Protein AF-A0AAN8BTV2-F1 (afdb_monomer_lite)

Structure (mmCIF, N/CA/C/O backbone):
data_AF-A0AAN8BTV2-F1
#
_entry.id   AF-A0AAN8BTV2-F1
#
loop_
_atom_site.group_PDB
_atom_site.id
_atom_site.type_symbol
_atom_site.label_atom_id
_atom_site.label_alt_id
_atom_site.label_comp_id
_atom_site.label_asym_id
_atom_site.label_entity_id
_atom_site.label_seq_id
_atom_site.pdbx_PDB_ins_code
_atom_site.Cartn_x
_atom_site.Cartn_y
_atom_site.Cartn_z
_atom_site.occupancy
_atom_site.B_iso_or_equiv
_atom_site.auth_seq_id
_atom_site.auth_comp_id
_atom_site.auth_asym_id
_atom_site.auth_atom_id
_atom_site.pdbx_PDB_model_num
ATOM 1 N N . MET A 1 1 ? -59.162 22.443 50.455 1.00 58.31 1 MET A N 1
ATOM 2 C CA . MET A 1 1 ? -57.895 23.118 50.816 1.00 58.31 1 MET A CA 1
ATOM 3 C C . MET A 1 1 ? -57.075 23.278 49.546 1.00 58.31 1 MET A C 1
ATOM 5 O O . MET A 1 1 ? -56.783 22.275 48.910 1.00 58.31 1 MET A O 1
ATOM 9 N N . ARG A 1 2 ? -56.805 24.514 49.109 1.00 61.53 2 ARG A N 1
ATOM 10 C CA . ARG A 1 2 ? -56.016 24.791 47.897 1.00 61.53 2 ARG A CA 1
ATOM 11 C C . ARG A 1 2 ? -54.539 24.829 48.308 1.00 61.53 2 ARG A C 1
ATOM 13 O O . ARG A 1 2 ? -54.236 25.564 49.249 1.00 61.53 2 ARG A O 1
ATOM 20 N N . PRO A 1 3 ? -53.646 24.040 47.689 1.00 63.34 3 PRO A N 1
ATOM 21 C CA . PRO A 1 3 ? -52.232 24.086 48.036 1.00 63.34 3 PRO A CA 1
ATOM 22 C C . PRO A 1 3 ? -51.710 25.510 47.798 1.00 63.34 3 PRO A C 1
ATOM 24 O O . PRO A 1 3 ? -52.116 26.149 46.818 1.00 63.34 3 PRO A O 1
ATOM 27 N N . PRO A 1 4 ? -50.876 26.052 48.700 1.00 79.19 4 PRO A N 1
ATOM 28 C CA . PRO A 1 4 ? -50.418 27.423 48.578 1.00 79.19 4 PRO A CA 1
ATOM 29 C C . PRO A 1 4 ? -49.586 27.565 47.294 1.00 79.19 4 PRO A C 1
ATOM 31 O O . PRO A 1 4 ? -48.796 26.676 46.967 1.00 79.19 4 PRO A O 1
ATOM 34 N N . PRO A 1 5 ? -49.745 28.675 46.556 1.00 76.44 5 PRO A N 1
ATOM 35 C CA . PRO A 1 5 ? -49.139 28.860 45.235 1.00 76.44 5 PRO A CA 1
ATOM 36 C C . PRO A 1 5 ? -47.609 28.745 45.264 1.00 76.44 5 PRO A C 1
ATOM 38 O O . PRO A 1 5 ? -47.007 28.313 44.288 1.00 76.44 5 PRO A O 1
ATOM 41 N N . LEU A 1 6 ? -46.990 29.049 46.408 1.00 79.25 6 LEU A N 1
ATOM 42 C CA . LEU A 1 6 ? -45.554 28.913 46.625 1.00 79.25 6 LEU A CA 1
ATOM 43 C C . LEU A 1 6 ? -45.075 27.451 46.562 1.00 79.25 6 LEU A C 1
ATOM 45 O O . LEU A 1 6 ? -44.027 27.183 45.990 1.00 79.25 6 LEU A O 1
ATOM 49 N N . LEU A 1 7 ? -45.851 26.501 47.100 1.00 80.06 7 LEU A N 1
ATOM 50 C CA . LEU A 1 7 ? -45.519 25.068 47.069 1.00 80.06 7 LEU A CA 1
ATOM 51 C C . LEU A 1 7 ? -45.625 24.500 45.645 1.00 80.06 7 LEU A C 1
ATOM 53 O O . LEU A 1 7 ? -44.800 23.690 45.226 1.00 80.06 7 LEU A O 1
ATOM 57 N N . LEU A 1 8 ? -46.603 24.975 44.873 1.00 80.06 8 LEU A N 1
ATOM 58 C CA . LEU A 1 8 ? -46.739 24.662 43.447 1.00 80.06 8 LEU A CA 1
ATOM 59 C C . LEU A 1 8 ? -45.592 25.252 42.616 1.00 80.06 8 LEU A C 1
ATOM 61 O O . LEU A 1 8 ? -45.051 24.576 41.747 1.00 80.06 8 LEU A O 1
ATOM 65 N N . ALA A 1 9 ? -45.179 26.486 42.907 1.00 82.25 9 ALA A N 1
ATOM 66 C CA . ALA A 1 9 ? -44.044 27.112 42.236 1.00 82.25 9 ALA A CA 1
ATOM 67 C C . ALA A 1 9 ? -42.721 26.399 42.560 1.00 82.25 9 ALA A C 1
ATOM 69 O O . ALA A 1 9 ? -41.924 26.167 41.655 1.00 82.25 9 ALA A O 1
ATOM 70 N N . LEU A 1 10 ? -42.508 26.002 43.822 1.00 81.62 10 LEU A N 1
ATOM 71 C CA . LEU A 1 10 ? -41.303 25.282 44.245 1.00 81.62 10 LEU A CA 1
ATOM 72 C C . LEU A 1 10 ? -41.190 23.914 43.567 1.00 81.62 10 LEU A C 1
ATOM 74 O O . LEU A 1 10 ? -40.122 23.546 43.088 1.00 81.62 10 LEU A O 1
ATOM 78 N N . THR A 1 11 ? -42.301 23.178 43.512 1.00 81.25 11 THR A N 1
ATOM 79 C CA . THR A 1 11 ? -42.344 21.866 42.855 1.00 81.25 11 THR A CA 1
ATOM 80 C C . THR A 1 11 ? -42.108 22.002 41.355 1.00 81.25 11 THR A C 1
ATOM 82 O O . THR A 1 11 ? -41.259 21.304 40.806 1.00 81.25 11 THR A O 1
ATOM 85 N N . LEU A 1 12 ? -42.754 22.958 40.684 1.00 78.12 12 LEU A N 1
ATOM 86 C CA . LEU A 1 12 ? -42.534 23.188 39.256 1.00 78.12 12 LEU A CA 1
ATOM 87 C C . LEU A 1 12 ? -41.084 23.611 38.952 1.00 78.12 12 LEU A C 1
ATOM 89 O O . LEU A 1 12 ? -40.477 23.094 38.015 1.00 78.12 12 LEU A O 1
ATOM 93 N N . ALA A 1 13 ? -40.501 24.479 39.788 1.00 80.31 13 ALA A N 1
ATOM 94 C CA . ALA A 1 13 ? -39.096 24.879 39.708 1.00 80.31 13 ALA A CA 1
ATOM 95 C C . ALA A 1 13 ? -38.127 23.701 39.900 1.00 80.31 13 ALA A C 1
ATOM 97 O O . ALA A 1 13 ? -37.095 23.660 39.235 1.00 80.31 13 ALA A O 1
ATOM 98 N N . SER A 1 14 ? -38.460 22.718 40.746 1.00 76.00 14 SER A N 1
ATOM 99 C CA . SER A 1 14 ? -37.622 21.526 40.939 1.00 76.00 14 SER A CA 1
ATOM 100 C C . SER A 1 14 ? -37.717 20.505 39.798 1.00 76.00 14 SER A C 1
ATOM 102 O O . SER A 1 14 ? -36.773 19.748 39.591 1.00 76.00 14 SER A O 1
ATOM 104 N N . PHE A 1 15 ? -38.820 20.493 39.040 1.00 68.69 15 PHE A N 1
ATOM 105 C CA . PHE A 1 15 ? -39.015 19.595 37.890 1.00 68.69 15 PHE A CA 1
ATOM 106 C C . PHE A 1 15 ? -38.453 20.158 36.569 1.00 68.69 15 PHE A C 1
ATOM 108 O O . PHE A 1 15 ? -38.125 19.395 35.663 1.00 68.69 15 PHE A O 1
ATOM 115 N N . LEU A 1 16 ? -38.281 21.479 36.458 1.00 67.31 16 LEU A N 1
AT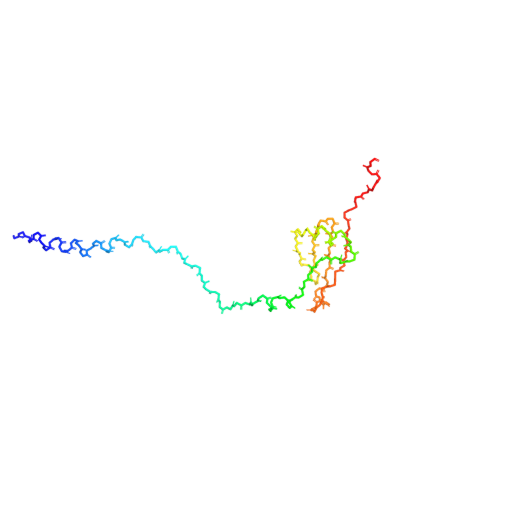OM 116 C CA . LEU A 1 16 ? -37.723 22.161 35.277 1.00 67.31 16 LEU A CA 1
ATOM 117 C C . LEU A 1 16 ? -36.336 21.640 34.817 1.00 67.31 16 LEU A C 1
ATOM 119 O O . LEU A 1 16 ? -36.178 21.398 33.622 1.00 67.31 16 LEU A O 1
ATOM 123 N N . PRO A 1 17 ? -35.344 21.388 35.699 1.00 65.31 17 PRO A N 1
ATOM 124 C CA . PRO A 1 17 ? -34.037 20.847 35.303 1.00 65.31 17 PRO A CA 1
ATOM 125 C C . PRO A 1 17 ? -34.101 19.404 34.790 1.00 65.31 17 PRO A C 1
ATOM 127 O O . PRO A 1 17 ? -33.264 18.995 33.990 1.00 65.31 17 PRO A O 1
ATOM 130 N N . GLN A 1 18 ? -35.096 18.633 35.243 1.00 63.53 18 GLN A N 1
ATOM 131 C CA . GLN A 1 18 ? -35.294 17.237 34.843 1.00 63.53 18 GLN A CA 1
ATOM 132 C C . GLN A 1 18 ? -35.903 17.128 33.438 1.00 63.53 18 GLN A C 1
ATOM 134 O O . GLN A 1 18 ? -35.667 16.147 32.740 1.00 63.53 18 GLN A O 1
ATOM 139 N N . LEU A 1 19 ? -36.636 18.157 33.002 1.00 60.47 19 LEU A N 1
ATOM 140 C CA . LEU A 1 19 ? -37.178 18.272 31.645 1.00 60.47 19 LEU A CA 1
ATOM 141 C C . LEU A 1 19 ? -36.120 18.715 30.617 1.00 60.47 19 LEU A C 1
ATOM 143 O O . LEU A 1 19 ? -36.301 18.485 29.425 1.00 60.47 19 LEU A O 1
ATOM 147 N N . SER A 1 20 ? -35.007 19.308 31.065 1.00 60.19 20 SER A N 1
ATOM 148 C CA . SER A 1 20 ? -33.920 19.786 30.194 1.00 60.19 20 SER A CA 1
ATOM 149 C C . SER A 1 20 ? -32.925 18.700 29.764 1.00 60.19 20 SER A C 1
ATOM 151 O O . SER A 1 20 ? -31.998 18.993 29.013 1.00 60.19 20 SER A O 1
ATOM 153 N N . SER A 1 21 ? -33.090 17.444 30.191 1.00 62.56 21 SER A N 1
ATOM 154 C CA . SER A 1 21 ? -32.199 16.340 29.797 1.00 62.56 21 SER A CA 1
ATOM 155 C C . SER A 1 21 ? -32.748 15.583 28.581 1.00 62.56 21 SER A C 1
ATOM 157 O O . SER A 1 21 ? -33.043 14.391 28.621 1.00 62.56 21 SER A O 1
ATOM 159 N N . GLY A 1 22 ? -32.950 16.313 27.485 1.00 64.94 22 GLY A N 1
ATOM 160 C CA . GLY A 1 22 ? -33.428 15.776 26.213 1.00 64.94 22 GLY A CA 1
ATOM 161 C C . GLY A 1 22 ? -32.276 15.402 25.285 1.00 64.94 22 GLY A C 1
ATOM 162 O O . GLY A 1 22 ? -32.028 16.109 24.315 1.00 64.94 22 GLY A O 1
ATOM 163 N N . GLY A 1 23 ? -31.583 14.302 25.578 1.00 70.94 23 GLY A N 1
ATOM 164 C CA . GLY A 1 23 ? -30.631 13.672 24.658 1.00 70.94 23 GLY A CA 1
ATOM 165 C C . GLY A 1 23 ? -29.243 13.467 25.253 1.00 70.94 23 GLY A C 1
ATOM 166 O O . GLY A 1 23 ? -28.625 14.393 25.774 1.00 70.94 23 GLY A O 1
ATOM 167 N N . THR A 1 24 ? -28.729 12.241 25.145 1.00 72.56 24 THR A N 1
ATOM 168 C CA . THR A 1 24 ? -27.295 11.992 25.314 1.00 72.56 24 THR A CA 1
ATOM 169 C C . THR A 1 24 ? -26.545 12.843 24.283 1.00 72.56 24 THR A C 1
ATOM 171 O O . THR A 1 24 ? -26.928 12.801 23.109 1.00 72.56 24 THR A O 1
ATOM 174 N N . PRO A 1 25 ? -25.516 13.618 24.670 1.00 83.00 25 PRO A N 1
ATOM 175 C CA . PRO A 1 25 ? -24.723 14.372 23.705 1.00 83.00 25 PRO A CA 1
ATOM 176 C C . PRO A 1 25 ? -24.132 13.421 22.656 1.00 83.00 25 PRO A C 1
ATOM 178 O O . PRO A 1 25 ? -23.926 12.237 22.937 1.00 83.00 25 PRO A O 1
ATOM 181 N N . PHE A 1 26 ? -23.873 13.933 21.447 1.00 88.69 26 PHE A N 1
ATOM 182 C CA . PHE A 1 26 ? -23.156 13.168 20.427 1.00 88.69 26 PHE A CA 1
ATOM 183 C C . PHE A 1 26 ? -21.861 12.607 21.044 1.00 88.69 26 PHE A C 1
ATOM 185 O O . PHE A 1 26 ? -21.186 13.347 21.771 1.00 88.69 26 PHE A O 1
ATOM 192 N N . PRO A 1 27 ? -21.541 11.319 20.832 1.00 90.94 27 PRO A N 1
ATOM 193 C CA . PRO A 1 27 ? -20.391 10.698 21.473 1.00 90.94 27 PRO A CA 1
ATOM 194 C C . PRO A 1 27 ? -19.109 11.453 21.119 1.00 90.94 27 PRO A C 1
ATOM 196 O O . PRO A 1 27 ? -18.890 11.819 19.967 1.00 90.94 27 PRO A O 1
ATOM 199 N N . GLN A 1 28 ? -18.276 11.695 22.126 1.00 90.62 28 GLN 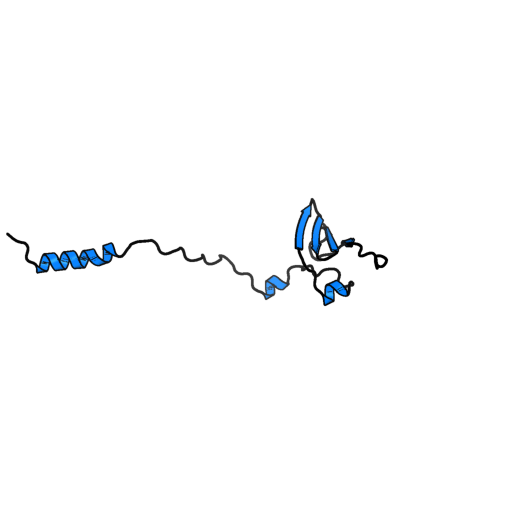A N 1
ATOM 200 C CA . GLN A 1 28 ? -16.932 12.222 21.915 1.00 90.62 28 GLN A CA 1
ATOM 201 C C . GLN A 1 28 ? -16.032 11.108 21.379 1.00 90.62 28 GLN A C 1
ATOM 203 O O . GLN A 1 28 ? -16.229 9.936 21.718 1.00 90.62 28 GLN A O 1
ATOM 208 N N . ASP A 1 29 ? -15.051 11.480 20.559 1.00 94.62 29 ASP A N 1
ATOM 209 C CA . ASP A 1 29 ? -14.041 10.540 20.085 1.00 94.62 29 ASP A CA 1
ATOM 210 C C . ASP A 1 29 ? -13.279 9.941 21.273 1.00 94.62 29 ASP A C 1
ATOM 212 O O . ASP A 1 29 ? -13.032 10.599 22.286 1.00 94.62 29 ASP A O 1
ATOM 216 N N . LEU A 1 30 ? -12.933 8.660 21.158 1.00 95.62 30 LEU A N 1
ATOM 217 C CA . LEU A 1 30 ? -12.159 7.965 22.179 1.00 95.62 30 LEU A CA 1
ATOM 218 C C . LEU A 1 30 ? -10.680 8.337 22.064 1.00 95.62 30 LEU A C 1
ATOM 220 O O . LEU A 1 30 ? -10.129 8.393 20.964 1.00 95.62 30 LEU A O 1
ATOM 224 N N . GLU A 1 31 ? -10.020 8.485 23.210 1.00 97.00 31 GLU A N 1
ATOM 225 C CA . GLU A 1 31 ? -8.565 8.618 23.255 1.00 97.00 31 GLU A CA 1
ATOM 226 C C . GLU A 1 31 ? -7.887 7.298 22.834 1.00 97.00 31 GLU A C 1
ATOM 228 O O . GLU A 1 31 ? -8.318 6.212 23.248 1.00 97.00 31 GLU A O 1
ATOM 233 N N . PRO A 1 32 ? -6.820 7.353 22.018 1.00 95.50 32 PRO A N 1
ATOM 234 C CA . PRO A 1 32 ? -6.080 6.163 21.624 1.00 95.50 32 PRO A CA 1
ATOM 235 C C . PRO A 1 32 ? -5.353 5.542 22.826 1.00 95.50 32 PRO A C 1
ATOM 237 O O . PRO A 1 32 ? -4.822 6.236 23.687 1.00 95.50 32 PRO A O 1
ATOM 240 N N . ILE A 1 33 ? -5.254 4.208 22.855 1.00 97.44 33 ILE A N 1
ATOM 241 C CA . ILE A 1 33 ? -4.534 3.474 23.917 1.00 97.44 33 ILE A CA 1
ATOM 242 C C . ILE A 1 33 ? -3.022 3.766 23.872 1.00 97.44 33 ILE A C 1
ATOM 244 O O . ILE A 1 33 ? -2.345 3.760 24.898 1.00 97.44 33 ILE A O 1
ATOM 248 N N . SER A 1 34 ? -2.477 3.992 22.674 1.00 96.06 34 SER A N 1
ATOM 249 C CA . SER A 1 34 ? -1.061 4.279 22.449 1.00 96.06 34 SER A CA 1
ATOM 250 C C . SER A 1 34 ? -0.894 5.178 21.229 1.00 96.06 34 SER A C 1
ATOM 252 O O . SER A 1 34 ? -1.634 5.054 20.252 1.00 96.06 34 SER A O 1
ATOM 254 N N . ILE A 1 35 ? 0.094 6.070 21.291 1.00 95.00 35 ILE A N 1
ATOM 255 C CA . ILE A 1 35 ? 0.457 6.991 20.216 1.00 95.00 35 ILE A CA 1
ATOM 256 C C . ILE A 1 35 ? 1.911 6.714 19.843 1.00 95.00 35 ILE A C 1
ATOM 258 O O . ILE A 1 35 ? 2.790 6.707 20.706 1.00 95.00 35 ILE A O 1
ATOM 262 N N . VAL A 1 36 ? 2.165 6.498 18.552 1.00 93.62 36 VAL A N 1
ATOM 263 C CA . VAL A 1 36 ? 3.522 6.372 18.010 1.00 93.62 36 VAL A CA 1
ATOM 264 C C . VAL A 1 36 ? 3.973 7.739 17.509 1.00 93.62 36 VAL A C 1
ATOM 266 O O . VAL A 1 36 ? 3.293 8.369 16.699 1.00 93.62 36 VAL A O 1
ATOM 269 N N . GLY A 1 37 ? 5.124 8.194 18.004 1.00 94.94 37 GLY A N 1
ATOM 270 C CA . GLY A 1 37 ? 5.725 9.466 17.618 1.00 94.94 37 GLY A CA 1
ATOM 271 C C . GLY A 1 37 ? 6.205 9.487 16.165 1.00 94.94 37 GLY A C 1
ATOM 272 O O . GLY A 1 37 ? 6.385 8.454 15.506 1.00 94.94 37 GLY A O 1
ATOM 273 N N . ARG A 1 38 ? 6.443 10.695 15.654 1.00 92.81 38 ARG A N 1
ATOM 274 C CA . ARG A 1 38 ? 6.907 10.915 14.278 1.00 92.81 38 ARG A CA 1
ATOM 275 C C . ARG A 1 38 ? 8.303 10.323 14.069 1.00 92.81 38 ARG A C 1
ATOM 277 O O . ARG A 1 38 ? 8.553 9.679 13.057 1.00 92.81 38 ARG A O 1
ATOM 284 N N . GLU A 1 39 ? 9.185 10.501 15.044 1.00 94.00 39 GLU A N 1
ATOM 285 C CA . GLU A 1 39 ? 10.546 9.968 15.074 1.00 94.00 39 GLU A CA 1
ATOM 286 C C . GLU A 1 39 ? 10.582 8.440 14.956 1.00 94.00 39 GLU A C 1
ATOM 288 O O . GLU A 1 39 ? 11.368 7.913 14.174 1.00 94.00 39 GLU A O 1
ATOM 293 N N . SER A 1 40 ? 9.686 7.730 15.647 1.00 91.75 40 SER A N 1
ATOM 294 C CA . SER A 1 40 ? 9.564 6.273 15.524 1.00 91.75 40 SER A CA 1
ATOM 295 C C . SER A 1 40 ? 8.942 5.865 14.191 1.00 91.75 40 SER A C 1
ATOM 297 O O . SER A 1 40 ? 9.367 4.884 13.587 1.00 91.75 40 SER A O 1
ATOM 299 N N . SER A 1 41 ? 7.969 6.636 13.699 1.00 90.75 41 SER A N 1
ATOM 300 C CA . SER A 1 41 ? 7.292 6.357 12.428 1.00 90.75 41 SER A CA 1
ATOM 301 C C . SER A 1 41 ? 8.232 6.452 11.218 1.00 90.75 41 SER A C 1
ATOM 303 O O . SER A 1 41 ? 8.044 5.737 10.238 1.00 90.75 41 SER A O 1
ATOM 305 N N . TYR A 1 42 ? 9.277 7.285 11.283 1.00 88.62 42 TYR A N 1
ATOM 306 C CA . TYR A 1 42 ? 10.281 7.389 10.217 1.00 88.62 42 TYR A CA 1
ATOM 307 C C . TYR A 1 42 ? 11.206 6.177 10.088 1.00 88.62 42 TYR A C 1
ATOM 309 O O . TYR A 1 42 ? 11.888 6.051 9.074 1.00 88.62 42 TYR A O 1
ATOM 317 N N . LEU A 1 43 ? 11.235 5.289 11.084 1.00 88.31 43 LEU A N 1
ATOM 318 C CA . LEU A 1 43 ? 12.062 4.083 11.043 1.00 88.31 43 LEU A CA 1
ATOM 319 C C . LEU A 1 43 ? 11.446 2.978 10.176 1.00 88.31 43 LEU A C 1
ATOM 321 O O . LEU A 1 43 ? 12.130 2.011 9.846 1.00 88.31 43 LEU A O 1
ATOM 325 N N . PHE A 1 44 ? 10.168 3.097 9.804 1.00 87.38 44 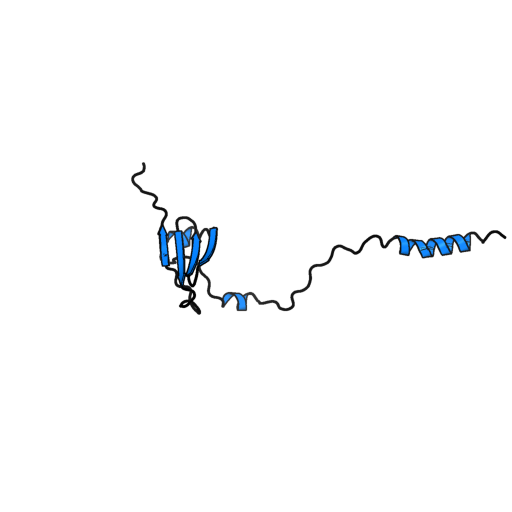PHE A N 1
ATOM 326 C CA . PHE A 1 44 ? 9.529 2.125 8.926 1.00 87.38 44 PHE A CA 1
ATOM 327 C C . PHE A 1 44 ? 10.011 2.284 7.477 1.00 87.38 44 PHE A C 1
ATOM 329 O O . PHE A 1 44 ? 10.168 3.409 6.992 1.00 87.38 44 PHE A O 1
ATOM 336 N N . PRO A 1 45 ? 10.215 1.169 6.751 1.00 87.50 45 PRO A N 1
ATOM 337 C CA . PRO A 1 45 ? 10.644 1.227 5.363 1.00 87.50 45 PRO A CA 1
ATOM 338 C C . PRO A 1 45 ? 9.589 1.939 4.506 1.00 87.50 45 PRO A C 1
ATOM 340 O O . PRO A 1 45 ? 8.392 1.664 4.612 1.00 87.50 45 PRO A O 1
ATOM 343 N N . SER A 1 46 ? 10.038 2.845 3.632 1.00 85.81 46 SER A N 1
ATOM 344 C CA . SER A 1 46 ? 9.171 3.612 2.731 1.00 85.81 46 SER A CA 1
ATOM 345 C C . SER A 1 46 ? 9.484 3.313 1.267 1.00 85.81 46 SER A C 1
ATOM 347 O O . SER A 1 46 ? 10.636 3.108 0.885 1.00 85.81 46 SER A O 1
ATOM 349 N N . PHE A 1 47 ? 8.439 3.261 0.443 1.00 86.62 47 PHE A N 1
ATOM 350 C CA . PHE A 1 47 ? 8.560 3.131 -1.003 1.00 86.62 47 PHE A CA 1
ATOM 351 C C . PHE A 1 47 ? 8.363 4.497 -1.650 1.00 86.62 47 PHE A C 1
ATOM 353 O O . PHE A 1 47 ? 7.342 5.142 -1.424 1.00 86.62 47 PHE A O 1
ATOM 360 N N . GLN A 1 48 ? 9.324 4.914 -2.469 1.00 83.44 48 GLN A N 1
ATOM 361 C CA . GLN A 1 48 ? 9.322 6.229 -3.117 1.00 83.44 48 GLN A CA 1
ATOM 362 C C . GLN A 1 48 ? 9.397 6.120 -4.649 1.00 83.44 48 GLN A C 1
ATOM 364 O O . GLN A 1 48 ? 9.685 7.101 -5.323 1.00 83.44 48 GLN A O 1
ATOM 369 N N . GLY A 1 49 ? 9.146 4.928 -5.205 1.00 81.25 49 GLY A N 1
ATOM 370 C CA . GLY A 1 49 ? 9.373 4.641 -6.623 1.00 81.25 49 GLY A CA 1
ATOM 371 C C . GLY A 1 49 ? 10.829 4.288 -6.943 1.00 81.25 49 GLY A C 1
ATOM 372 O O . GLY A 1 49 ? 11.623 3.986 -6.047 1.00 81.25 49 GLY A O 1
ATOM 373 N N . LEU A 1 50 ? 11.177 4.259 -8.231 1.00 76.81 50 LEU A N 1
ATOM 374 C CA . LEU A 1 50 ? 12.549 4.012 -8.677 1.00 76.81 50 LEU A CA 1
ATOM 375 C C . LEU A 1 50 ? 13.324 5.333 -8.656 1.00 76.81 50 LEU A C 1
ATOM 377 O O . LEU A 1 50 ? 13.158 6.163 -9.534 1.00 76.81 50 LEU A O 1
ATOM 381 N N . MET A 1 51 ? 14.208 5.521 -7.674 1.00 65.25 51 MET A N 1
ATOM 382 C CA . MET A 1 51 ? 15.042 6.734 -7.548 1.00 65.25 51 MET A CA 1
ATOM 383 C C . MET A 1 51 ? 15.961 6.986 -8.762 1.00 65.25 51 MET A C 1
ATOM 385 O O . MET A 1 51 ? 16.460 8.093 -8.933 1.00 65.25 51 MET A O 1
ATOM 389 N N . SER A 1 52 ? 16.216 5.963 -9.586 1.00 65.44 52 SER A N 1
ATOM 390 C CA . SER A 1 52 ? 16.968 6.080 -10.843 1.00 65.44 52 SER A CA 1
ATOM 391 C C . SER A 1 52 ? 16.149 6.673 -11.990 1.00 65.44 52 SER A C 1
ATOM 393 O O . SER A 1 52 ? 16.721 7.060 -13.005 1.00 65.44 52 SER A O 1
ATOM 395 N N . ASP A 1 53 ? 14.826 6.699 -11.855 1.00 65.94 53 ASP A N 1
ATOM 396 C CA . ASP A 1 53 ? 13.929 7.322 -12.810 1.00 65.94 53 ASP A CA 1
ATOM 397 C C . ASP A 1 53 ? 13.726 8.802 -12.438 1.00 65.94 53 ASP A C 1
ATOM 399 O O . ASP A 1 53 ? 13.168 9.143 -11.391 1.00 65.94 53 ASP A O 1
ATOM 403 N N . ASN A 1 54 ? 14.224 9.689 -13.304 1.00 60.00 54 ASN A N 1
ATOM 404 C CA . ASN A 1 54 ? 14.156 11.140 -13.116 1.00 60.00 54 ASN A CA 1
ATOM 405 C C . ASN A 1 54 ? 12.710 11.648 -13.033 1.00 60.00 54 ASN A C 1
ATOM 407 O O . ASN A 1 54 ? 12.463 12.667 -12.381 1.00 60.00 54 ASN A O 1
ATOM 411 N N . ASP A 1 55 ? 11.759 10.966 -13.675 1.00 64.50 55 ASP A N 1
ATOM 412 C CA . ASP A 1 55 ? 10.368 11.407 -13.697 1.00 64.50 55 ASP A CA 1
ATOM 413 C C . ASP A 1 55 ? 9.680 11.149 -12.360 1.00 64.50 55 ASP A C 1
ATOM 415 O O . ASP A 1 55 ? 9.068 12.069 -11.818 1.00 64.50 55 ASP A O 1
ATOM 419 N N . THR A 1 56 ? 9.896 9.985 -11.743 1.00 63.19 56 THR A N 1
ATOM 420 C CA . THR A 1 56 ? 9.416 9.699 -10.382 1.00 63.19 56 THR A CA 1
ATOM 421 C C . THR A 1 56 ? 9.948 10.712 -9.352 1.00 63.19 56 THR A C 1
ATOM 423 O O . THR A 1 56 ? 9.209 11.160 -8.475 1.00 63.19 56 THR A O 1
ATOM 426 N N . VAL A 1 57 ? 11.220 11.120 -9.456 1.00 67.38 57 VAL A N 1
ATOM 427 C CA . VAL A 1 57 ? 11.835 12.096 -8.531 1.00 67.38 57 VAL A CA 1
ATOM 428 C C . VAL A 1 57 ? 11.239 13.499 -8.697 1.00 67.38 57 VAL A C 1
ATOM 430 O O . VAL A 1 57 ? 11.084 14.230 -7.718 1.00 67.38 57 VAL A O 1
ATOM 433 N N . ARG A 1 58 ? 10.906 13.888 -9.930 1.00 65.12 58 ARG A N 1
ATOM 434 C CA . ARG A 1 58 ? 10.454 15.244 -10.273 1.00 65.12 58 ARG A CA 1
ATOM 435 C C . ARG A 1 58 ? 8.938 15.423 -10.198 1.00 65.12 58 ARG A C 1
ATOM 437 O O . ARG A 1 58 ? 8.477 16.490 -9.803 1.00 65.12 58 ARG A O 1
ATOM 444 N N . LEU A 1 59 ? 8.179 14.417 -10.620 1.00 70.69 59 LEU A N 1
ATOM 445 C CA . LEU A 1 59 ? 6.716 14.453 -10.725 1.00 70.69 59 LEU A CA 1
ATOM 446 C C . LEU A 1 59 ? 6.032 13.741 -9.553 1.00 70.69 59 LEU A C 1
ATOM 448 O O . LEU A 1 59 ? 4.854 13.978 -9.298 1.00 70.69 59 LEU A O 1
ATOM 452 N N . GLY A 1 60 ? 6.783 12.938 -8.796 1.00 77.12 60 GLY A N 1
ATOM 453 C CA . GLY A 1 60 ? 6.257 12.095 -7.734 1.00 77.12 60 GLY A CA 1
ATOM 454 C C . GLY A 1 60 ? 5.733 10.758 -8.262 1.00 77.12 60 GLY A C 1
ATOM 455 O O . GLY A 1 60 ? 5.663 10.509 -9.459 1.00 77.12 60 GLY A O 1
ATOM 456 N N . LEU A 1 61 ? 5.366 9.871 -7.335 1.00 85.31 61 LEU A N 1
ATOM 457 C CA . LEU A 1 61 ? 4.903 8.517 -7.657 1.00 85.31 61 LEU A CA 1
ATOM 458 C C . LEU A 1 61 ? 3.506 8.490 -8.304 1.00 85.31 61 LEU A C 1
ATOM 460 O O . LEU A 1 61 ? 3.157 7.501 -8.936 1.00 85.31 61 LEU A O 1
ATOM 464 N N . ASP A 1 62 ? 2.675 9.516 -8.089 1.00 88.44 62 ASP A N 1
ATOM 465 C CA . ASP A 1 62 ? 1.261 9.535 -8.504 1.00 88.44 62 ASP A CA 1
ATOM 466 C C . ASP A 1 62 ? 0.525 8.230 -8.166 1.00 88.44 62 ASP A C 1
ATOM 468 O O . ASP A 1 62 ? -0.086 7.565 -9.009 1.00 88.44 62 ASP A O 1
ATOM 472 N N . PHE A 1 63 ? 0.646 7.834 -6.898 1.00 91.31 63 PHE A N 1
ATOM 473 C CA . PHE A 1 63 ? 0.063 6.609 -6.374 1.00 91.31 63 PHE A CA 1
ATOM 474 C C . PHE A 1 63 ? -1.442 6.546 -6.650 1.00 91.31 63 PHE A C 1
ATOM 476 O O . PHE A 1 63 ? -2.195 7.439 -6.264 1.00 91.31 63 PHE A O 1
ATOM 483 N N . GLN A 1 64 ? -1.882 5.443 -7.251 1.00 94.00 64 GLN A N 1
ATOM 484 C CA . GLN A 1 64 ? -3.295 5.180 -7.502 1.00 94.00 64 GLN A CA 1
ATOM 485 C C . GLN A 1 64 ? -3.848 4.159 -6.506 1.00 94.00 64 GLN A C 1
ATOM 487 O O . GLN A 1 64 ? -4.883 4.382 -5.880 1.00 94.00 64 GLN A O 1
ATOM 492 N N . ARG A 1 65 ? -3.172 3.006 -6.372 1.00 94.81 65 ARG A N 1
ATOM 493 C CA . ARG A 1 65 ? -3.586 1.918 -5.474 1.00 94.81 65 ARG A CA 1
ATOM 494 C C . ARG A 1 65 ? -2.480 0.899 -5.213 1.00 94.81 65 ARG A C 1
ATOM 496 O O . ARG A 1 65 ? -1.520 0.781 -5.971 1.00 94.81 65 ARG A O 1
ATOM 503 N N . MET A 1 66 ? -2.697 0.085 -4.183 1.00 96.00 66 MET A N 1
ATOM 504 C CA . MET A 1 66 ? -1.840 -1.032 -3.798 1.00 96.00 66 MET A CA 1
ATOM 505 C C . MET A 1 66 ? -2.661 -2.318 -3.689 1.00 96.00 66 MET A C 1
ATOM 507 O O . MET A 1 66 ? -3.787 -2.297 -3.191 1.00 96.00 66 MET A O 1
ATOM 511 N N . LEU A 1 67 ? -2.105 -3.441 -4.142 1.00 95.94 67 LEU A N 1
ATOM 512 C CA . LEU A 1 67 ? -2.712 -4.760 -3.992 1.00 95.94 67 LEU A CA 1
ATOM 513 C C . LEU A 1 67 ? -1.665 -5.780 -3.583 1.00 95.94 67 LEU A C 1
ATOM 515 O O . LEU A 1 67 ? -0.578 -5.825 -4.151 1.00 95.94 67 LEU A O 1
ATOM 519 N N . ARG A 1 68 ? -2.025 -6.674 -2.667 1.00 95.50 68 ARG A N 1
ATOM 520 C CA . ARG A 1 68 ? -1.213 -7.847 -2.364 1.00 95.50 68 ARG A CA 1
ATOM 521 C C . ARG A 1 68 ? -1.810 -9.076 -3.034 1.00 95.50 68 ARG A C 1
ATOM 523 O O . ARG A 1 68 ? -2.953 -9.428 -2.759 1.00 95.50 68 ARG A O 1
ATOM 530 N N . ILE A 1 69 ? -1.011 -9.758 -3.850 1.00 95.81 69 ILE A N 1
ATOM 531 C CA . ILE A 1 69 ? -1.347 -11.065 -4.423 1.00 95.81 69 ILE A CA 1
ATOM 532 C C . ILE A 1 69 ? -0.215 -12.022 -4.056 1.00 95.81 69 ILE A C 1
ATOM 534 O O . ILE A 1 69 ? 0.948 -11.803 -4.397 1.00 95.81 69 ILE A O 1
ATOM 538 N N . ASN A 1 70 ? -0.544 -13.084 -3.319 1.00 94.31 70 ASN A N 1
ATOM 539 C CA . ASN A 1 70 ? 0.433 -13.992 -2.717 1.00 94.31 70 ASN A CA 1
ATOM 540 C C . ASN A 1 70 ? 1.472 -13.238 -1.852 1.00 94.31 70 ASN A C 1
ATOM 542 O O . ASN A 1 70 ? 1.139 -12.632 -0.826 1.00 94.31 70 ASN A O 1
ATOM 546 N N . ARG A 1 71 ? 2.745 -13.308 -2.252 1.00 92.88 71 ARG A N 1
ATOM 547 C CA . ARG A 1 71 ? 3.892 -12.651 -1.604 1.00 92.88 71 ARG A CA 1
ATOM 548 C C . ARG A 1 71 ? 4.314 -11.369 -2.322 1.00 92.88 71 ARG A C 1
ATOM 550 O O . ARG A 1 71 ? 5.283 -10.754 -1.902 1.00 92.88 71 ARG A O 1
ATOM 557 N N . MET A 1 72 ? 3.604 -10.966 -3.374 1.00 93.69 72 MET A N 1
ATOM 558 C CA . MET A 1 72 ? 3.921 -9.770 -4.144 1.00 93.69 72 MET A CA 1
ATOM 559 C C . MET A 1 72 ? 2.986 -8.628 -3.762 1.00 93.69 72 MET A C 1
ATOM 561 O O . MET A 1 72 ? 1.767 -8.802 -3.679 1.00 93.69 72 MET A O 1
ATOM 565 N N . LEU A 1 73 ? 3.568 -7.457 -3.546 1.00 94.56 73 LEU A N 1
ATOM 566 C CA . LEU A 1 73 ? 2.868 -6.196 -3.394 1.00 94.56 73 LEU A CA 1
ATOM 567 C C . LEU A 1 73 ? 2.974 -5.421 -4.704 1.00 94.56 73 LEU A C 1
ATOM 569 O O . LEU A 1 73 ? 4.069 -5.034 -5.101 1.00 94.56 73 LEU A O 1
ATOM 573 N N . TYR A 1 74 ? 1.8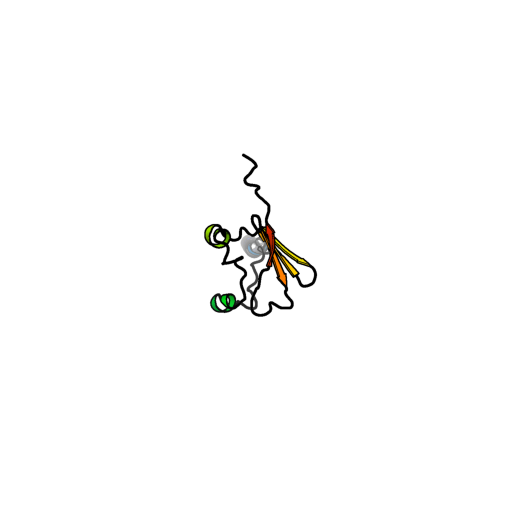42 -5.213 -5.361 1.00 94.75 74 TYR A N 1
ATOM 574 C CA . TYR A 1 74 ? 1.730 -4.420 -6.575 1.00 94.75 74 TYR A CA 1
ATOM 575 C C . TYR A 1 74 ? 1.321 -2.994 -6.226 1.00 94.75 74 TYR A C 1
ATOM 577 O O . TYR A 1 74 ? 0.374 -2.793 -5.463 1.00 94.75 74 TYR A O 1
ATOM 585 N N . ILE A 1 75 ? 2.008 -2.015 -6.803 1.00 93.38 75 ILE A N 1
ATOM 586 C CA . ILE A 1 75 ? 1.736 -0.589 -6.632 1.00 93.38 75 ILE A CA 1
ATOM 587 C C . ILE A 1 75 ? 1.522 0.007 -8.015 1.00 93.38 75 ILE A C 1
ATOM 589 O O . ILE A 1 75 ? 2.444 0.024 -8.828 1.00 93.38 75 ILE A O 1
ATOM 593 N N . ALA A 1 76 ? 0.302 0.469 -8.278 1.00 93.75 76 ALA A N 1
ATOM 594 C CA . ALA A 1 76 ? -0.030 1.179 -9.505 1.00 93.75 76 ALA A CA 1
ATOM 595 C C . ALA A 1 76 ? 0.163 2.686 -9.298 1.00 93.75 76 ALA A C 1
ATOM 597 O O . ALA A 1 76 ? -0.337 3.257 -8.323 1.00 93.75 76 ALA A O 1
ATOM 598 N N . ALA A 1 77 ? 0.882 3.297 -10.228 1.00 90.75 77 ALA A N 1
ATOM 599 C CA . ALA A 1 77 ? 1.308 4.691 -10.273 1.00 90.75 77 ALA A CA 1
ATOM 600 C C . ALA A 1 77 ? 0.975 5.281 -11.654 1.00 90.75 77 ALA A C 1
ATOM 602 O O . ALA A 1 77 ? 0.466 4.562 -12.519 1.00 90.75 77 ALA A O 1
ATOM 603 N N . ARG A 1 78 ? 1.211 6.578 -11.885 1.00 86.62 78 ARG A N 1
ATOM 604 C CA . ARG A 1 78 ? 1.120 7.149 -13.243 1.00 86.62 78 ARG A CA 1
ATOM 605 C C . ARG A 1 78 ? 2.104 6.406 -14.147 1.00 86.62 78 ARG A C 1
ATOM 607 O O . ARG A 1 78 ? 3.268 6.297 -13.799 1.00 86.62 78 ARG A O 1
ATOM 614 N N . ASP A 1 79 ? 1.601 5.815 -15.228 1.00 84.75 79 ASP A N 1
ATOM 615 C CA . ASP A 1 79 ? 2.351 5.071 -16.255 1.00 84.75 79 ASP A CA 1
ATOM 616 C C . ASP A 1 79 ? 3.207 3.876 -15.794 1.00 84.75 79 ASP A C 1
ATOM 618 O O . ASP A 1 79 ? 3.772 3.175 -16.633 1.00 84.75 79 ASP A O 1
ATOM 622 N N . HIS A 1 80 ? 3.231 3.562 -14.495 1.00 85.25 80 HIS A N 1
ATOM 623 C CA . HIS A 1 80 ? 4.066 2.514 -13.916 1.00 85.25 80 HIS A CA 1
ATOM 624 C C . HIS A 1 80 ? 3.275 1.548 -13.035 1.00 85.25 80 HIS A C 1
ATOM 626 O O . HIS A 1 80 ? 2.364 1.920 -12.289 1.00 85.25 80 HIS A O 1
ATOM 632 N N . VAL A 1 81 ? 3.697 0.283 -13.058 1.00 90.62 81 VAL A N 1
ATOM 633 C CA . VAL A 1 81 ? 3.310 -0.714 -12.055 1.00 90.62 81 VAL A CA 1
ATOM 634 C C . VAL A 1 81 ? 4.568 -1.330 -11.456 1.00 90.62 81 VAL A C 1
ATOM 636 O O . VAL A 1 81 ? 5.372 -1.945 -12.162 1.00 90.62 81 VAL A O 1
ATOM 639 N N . PHE A 1 82 ? 4.714 -1.188 -10.141 1.00 90.00 82 PHE A N 1
ATOM 640 C CA . PHE A 1 82 ? 5.805 -1.772 -9.368 1.00 90.00 82 PHE A CA 1
ATOM 641 C C . PHE A 1 82 ? 5.342 -3.051 -8.682 1.00 90.00 82 PHE A C 1
ATOM 643 O O . PHE A 1 82 ? 4.208 -3.127 -8.214 1.00 90.00 82 PHE A O 1
ATOM 650 N N . ALA A 1 83 ? 6.227 -4.034 -8.578 1.00 92.69 83 ALA A N 1
ATOM 651 C CA . ALA A 1 83 ? 6.028 -5.245 -7.802 1.00 92.69 83 ALA A CA 1
ATOM 652 C C . ALA A 1 83 ? 7.160 -5.400 -6.780 1.00 92.69 83 ALA A C 1
ATOM 654 O O . ALA A 1 83 ? 8.336 -5.261 -7.111 1.00 92.69 83 ALA A O 1
ATOM 655 N N . ILE A 1 84 ? 6.800 -5.688 -5.532 1.00 90.88 84 ILE A N 1
ATOM 656 C CA . ILE A 1 84 ? 7.734 -5.882 -4.418 1.00 90.88 84 ILE A CA 1
ATOM 657 C C . ILE A 1 84 ? 7.496 -7.269 -3.830 1.00 90.88 84 ILE A C 1
ATOM 659 O O . ILE A 1 84 ? 6.363 -7.615 -3.493 1.00 90.88 84 ILE A O 1
ATOM 663 N N . ASN A 1 85 ? 8.553 -8.061 -3.670 1.00 91.00 85 ASN A N 1
ATOM 664 C CA . ASN A 1 85 ? 8.461 -9.354 -3.000 1.00 91.00 85 ASN A CA 1
ATOM 665 C C . ASN A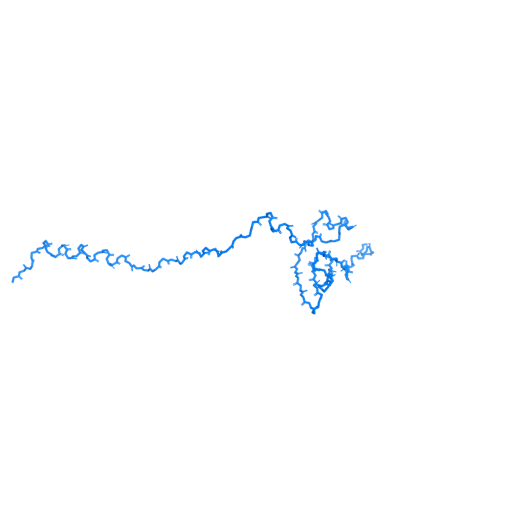 1 85 ? 8.558 -9.181 -1.478 1.00 91.00 85 ASN A C 1
ATOM 667 O O . ASN A 1 85 ? 9.628 -8.956 -0.919 1.00 91.00 85 ASN A O 1
ATOM 671 N N . LEU A 1 86 ? 7.430 -9.350 -0.792 1.00 89.12 86 LEU A N 1
ATOM 672 C CA . LEU A 1 86 ? 7.314 -9.187 0.656 1.00 89.12 86 LEU A CA 1
ATOM 673 C C . LEU A 1 86 ? 8.070 -10.255 1.457 1.00 89.12 86 LEU A C 1
ATOM 675 O O . LEU A 1 86 ? 8.326 -10.045 2.637 1.00 89.12 86 LEU A O 1
ATOM 679 N N . ALA A 1 87 ? 8.426 -11.394 0.855 1.00 85.81 87 ALA A N 1
ATOM 680 C CA . ALA A 1 87 ? 9.204 -12.424 1.544 1.00 85.81 87 ALA A CA 1
ATOM 681 C C . ALA A 1 87 ? 10.697 -12.077 1.645 1.00 85.81 87 ALA A C 1
ATOM 683 O O . ALA A 1 87 ? 11.376 -12.603 2.519 1.00 85.81 87 ALA A O 1
ATOM 684 N N . SER A 1 88 ? 11.201 -11.210 0.763 1.00 79.69 88 SER A N 1
ATOM 685 C CA . SER A 1 88 ? 12.601 -10.768 0.746 1.00 79.69 88 SER A CA 1
ATOM 686 C C . SER A 1 88 ? 12.802 -9.338 1.260 1.00 79.69 88 SER A C 1
ATOM 688 O O . SER A 1 88 ? 13.939 -8.922 1.441 1.00 79.69 88 SER A O 1
ATOM 690 N N . SER A 1 89 ? 11.724 -8.579 1.477 1.00 69.19 89 SER A N 1
ATOM 691 C CA . SER A 1 89 ? 11.762 -7.136 1.759 1.00 69.19 89 SER A CA 1
ATOM 692 C C . SER A 1 89 ? 11.317 -6.781 3.184 1.00 69.19 89 SER A C 1
ATOM 694 O O . SER A 1 89 ? 10.462 -5.918 3.366 1.00 69.19 89 SER A O 1
ATOM 696 N N . SER A 1 90 ? 11.869 -7.450 4.203 1.00 64.81 90 SER A N 1
ATOM 697 C CA . SER A 1 90 ? 11.553 -7.160 5.615 1.00 64.81 90 SER A CA 1
ATOM 698 C C . SER A 1 90 ? 12.199 -5.871 6.137 1.00 64.81 90 SER A C 1
ATOM 700 O O . SER A 1 90 ? 11.601 -5.195 6.966 1.00 64.81 90 SER A O 1
ATOM 702 N N . GLU A 1 91 ? 13.389 -5.520 5.642 1.00 63.38 91 GLU A N 1
ATOM 703 C CA . GLU A 1 91 ? 14.147 -4.331 6.080 1.00 63.38 91 GLU A CA 1
ATOM 704 C C . GLU A 1 91 ? 14.260 -3.257 4.989 1.00 63.38 91 GLU A C 1
ATOM 706 O O . GLU A 1 91 ? 14.378 -2.072 5.288 1.00 63.38 91 GLU A O 1
ATOM 711 N N . GLN A 1 92 ? 14.184 -3.654 3.714 1.00 68.62 92 GLN A N 1
ATOM 712 C CA . GLN A 1 92 ? 14.336 -2.755 2.573 1.00 68.62 92 GLN A CA 1
ATOM 713 C C . GLN A 1 92 ? 13.334 -3.092 1.467 1.00 68.62 92 GLN A C 1
ATOM 715 O O . GLN A 1 92 ? 13.186 -4.248 1.062 1.00 68.62 92 GLN A O 1
ATOM 720 N N . ILE A 1 93 ? 12.664 -2.062 0.946 1.00 76.56 93 ILE A N 1
ATOM 721 C CA . ILE A 1 93 ? 11.749 -2.195 -0.187 1.00 76.56 93 ILE A CA 1
ATOM 722 C C . ILE A 1 93 ? 12.563 -2.160 -1.478 1.00 76.56 93 ILE A C 1
ATOM 724 O O . ILE A 1 93 ? 13.162 -1.140 -1.811 1.00 76.56 93 ILE A O 1
ATOM 728 N N . ILE A 1 94 ? 12.566 -3.277 -2.205 1.00 77.06 94 ILE A N 1
ATOM 729 C CA . ILE A 1 94 ? 13.259 -3.409 -3.489 1.00 77.06 94 ILE A CA 1
ATOM 730 C C . ILE A 1 94 ? 12.190 -3.551 -4.581 1.00 77.06 94 ILE A C 1
ATOM 732 O O . ILE A 1 94 ? 11.612 -4.632 -4.730 1.00 77.06 94 ILE A O 1
ATOM 736 N N . PRO A 1 95 ? 11.865 -2.467 -5.305 1.00 71.50 95 PRO A N 1
ATOM 737 C CA . PRO A 1 95 ? 10.847 -2.495 -6.345 1.00 71.50 95 PRO A CA 1
ATOM 738 C C . PRO A 1 95 ? 11.379 -3.073 -7.656 1.00 71.50 95 PRO A C 1
ATOM 740 O O . PRO A 1 95 ? 12.508 -2.808 -8.065 1.00 71.50 95 PRO A O 1
ATOM 743 N N . GLN A 1 96 ? 10.521 -3.806 -8.358 1.00 80.31 96 GLN A N 1
ATOM 744 C CA . GLN A 1 96 ? 10.720 -4.200 -9.750 1.00 80.31 96 GLN A CA 1
ATOM 745 C C . GLN A 1 96 ? 9.611 -3.570 -10.594 1.00 80.31 96 GLN A C 1
ATOM 747 O O . GLN A 1 96 ? 8.434 -3.730 -10.273 1.00 80.31 96 GLN A O 1
ATOM 752 N N . GLN A 1 97 ? 9.958 -2.841 -11.655 1.00 78.44 97 GLN A N 1
ATOM 753 C CA . GLN A 1 97 ? 8.961 -2.335 -12.599 1.00 78.44 97 GLN A CA 1
ATOM 754 C C . GLN A 1 97 ? 8.528 -3.471 -13.524 1.00 78.44 97 GLN A C 1
ATOM 756 O O . GLN A 1 97 ? 9.361 -4.120 -14.151 1.00 78.44 97 GLN A O 1
ATOM 761 N N . VAL A 1 98 ? 7.222 -3.720 -13.588 1.00 77.38 98 VAL A N 1
ATOM 762 C CA . VAL A 1 98 ? 6.654 -4.838 -14.360 1.00 77.38 98 VAL A CA 1
ATOM 763 C C . VAL A 1 98 ? 6.016 -4.357 -15.668 1.00 77.38 98 VAL A C 1
ATOM 765 O O . VAL A 1 98 ? 5.832 -5.148 -16.587 1.00 77.38 98 VAL A O 1
ATOM 768 N N . GLY A 1 99 ? 5.730 -3.059 -15.795 1.00 72.50 99 GLY A N 1
ATOM 769 C CA . GLY A 1 99 ? 5.231 -2.465 -17.033 1.00 72.50 99 GLY A CA 1
ATOM 770 C C . GLY A 1 99 ? 5.367 -0.945 -17.054 1.00 72.50 99 GLY A C 1
ATOM 771 O O . GLY A 1 99 ? 5.381 -0.302 -16.001 1.00 72.50 99 GLY A O 1
ATOM 772 N N . ALA A 1 100 ? 5.487 -0.396 -18.262 1.00 64.69 100 ALA A N 1
ATOM 773 C CA . ALA A 1 100 ? 5.294 1.016 -18.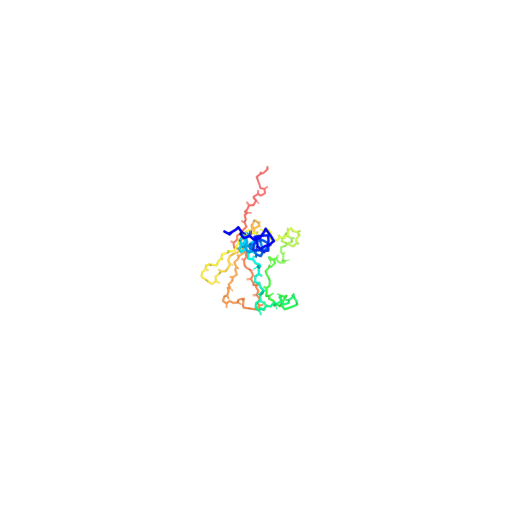569 1.00 64.69 100 ALA A CA 1
ATOM 774 C C . ALA A 1 100 ? 4.105 1.121 -19.532 1.00 64.69 100 ALA A C 1
ATOM 776 O O . ALA A 1 100 ? 4.007 0.308 -20.456 1.00 64.69 100 ALA A O 1
ATOM 777 N N . SER A 1 101 ? 3.203 2.081 -19.330 1.00 56.84 101 SER A N 1
ATOM 778 C CA . SER A 1 101 ? 2.233 2.418 -20.374 1.00 56.84 101 SER A CA 1
ATOM 779 C C . SER A 1 101 ? 3.019 3.032 -21.531 1.00 56.84 101 SER A C 1
ATOM 781 O O . SER A 1 101 ? 3.610 4.099 -21.384 1.00 56.84 101 SER A O 1
ATOM 783 N N . ALA A 1 102 ? 3.133 2.316 -22.648 1.00 50.31 102 ALA A N 1
ATOM 784 C CA . ALA A 1 102 ? 3.893 2.779 -23.799 1.00 50.31 102 ALA A CA 1
ATOM 785 C C . ALA A 1 102 ? 3.188 3.993 -24.421 1.00 50.31 102 ALA A C 1
ATOM 787 O O . ALA A 1 102 ? 2.224 3.840 -25.167 1.00 50.31 102 ALA A O 1
ATOM 788 N N . HIS A 1 103 ? 3.668 5.201 -24.128 1.00 53.03 103 HIS A N 1
ATOM 789 C CA . HIS A 1 103 ? 3.474 6.320 -25.039 1.00 53.03 103 HIS A CA 1
ATOM 790 C C . HIS A 1 103 ? 4.420 6.093 -26.222 1.00 53.03 103 HIS A C 1
ATOM 792 O O . HIS A 1 103 ? 5.637 6.215 -26.078 1.00 53.03 103 HIS A O 1
ATOM 798 N N . ASN A 1 104 ? 3.865 5.658 -27.355 1.00 51.28 104 ASN A N 1
ATOM 799 C CA . ASN A 1 104 ? 4.623 5.452 -28.581 1.00 51.28 104 ASN A CA 1
ATOM 800 C C . ASN A 1 104 ? 4.936 6.831 -29.192 1.00 51.28 104 ASN A C 1
ATOM 802 O O . ASN A 1 104 ? 3.996 7.548 -29.532 1.00 51.28 104 ASN A O 1
ATOM 806 N N . PRO A 1 105 ? 6.211 7.235 -29.325 1.00 56.22 105 PRO A N 1
ATOM 807 C CA . PRO A 1 105 ? 6.566 8.561 -29.838 1.00 56.22 105 PRO A CA 1
ATOM 808 C C . PRO A 1 105 ? 6.236 8.761 -31.329 1.00 56.22 105 PRO A C 1
ATOM 810 O O . PRO A 1 105 ? 6.382 9.874 -31.824 1.00 56.22 105 PRO A O 1
ATOM 813 N N . ASP A 1 106 ? 5.775 7.717 -32.025 1.00 60.53 106 ASP A N 1
ATOM 814 C CA . ASP A 1 106 ? 5.414 7.748 -33.449 1.00 60.53 106 ASP A CA 1
ATOM 815 C C . ASP A 1 106 ? 3.936 8.123 -33.718 1.00 60.53 106 ASP A C 1
ATOM 817 O O . ASP A 1 106 ? 3.508 8.112 -34.869 1.00 60.53 106 ASP A O 1
ATOM 821 N N . ASP A 1 107 ? 3.142 8.449 -32.687 1.00 58.62 107 ASP A N 1
ATOM 822 C CA . ASP A 1 107 ? 1.718 8.834 -32.814 1.00 58.62 107 ASP A CA 1
ATOM 823 C C . ASP A 1 107 ? 1.493 10.358 -33.028 1.00 58.62 107 ASP A C 1
ATOM 825 O O . ASP A 1 107 ? 0.493 10.918 -32.564 1.00 58.62 107 ASP A O 1
ATOM 829 N N . VAL A 1 108 ? 2.399 11.050 -33.741 1.00 53.97 108 VAL A N 1
ATOM 830 C CA . VAL A 1 108 ? 2.217 12.452 -34.202 1.00 53.97 108 VAL A CA 1
ATOM 831 C C . VAL A 1 108 ? 2.608 12.627 -35.664 1.00 53.97 108 VAL A C 1
ATOM 833 O O . VAL A 1 108 ? 3.757 12.285 -36.018 1.00 53.97 108 VAL A O 1
#

Secondary structure (DSSP, 8-state):
-PPPHHHHHHHHHHHHHHHT--SPPPPPPPPPS----HHHHTTS------TT-HHHHHH-----EEEEETTEEEEE-SSEEEEEETTT-SSS--EEEEEE----TT--

pLDDT: mean 79.48, std 13.25, range [50.31, 97.44]

Organism: NCBI:txid159716

Sequence (108 aa):
MRPPPLLLALTLASFLPQLSSGGTPFPQDLEPISIVGRESSYLFPSFQGLMSDNDTVRLGLDFQRMLRINRMLYIAARDHVFAINLASSSEQIIPQQVGASAHNPDDV

Foldseek 3Di:
DDPPVVVVVVVVVVCVVVVPPDDDPDDDDDDDPDDDDPVRVVQDEDDFDDPVDPCCVVVNFQWDDWDDDPQWIWTDGQQWIWIFRNVPDPRYTDTDTPGGPDPDPPPD

InterPro domains:
  IPR015943 WD40/YVTN repeat-like-containing domain superfamily [G3DSA:2.130.10.10] (23-107)

Radius of gyration: 31.76 Å; chains: 1; bounding box: 75×43×85 Å